Protein AF-A0A924XQW3-F1 (afdb_monomer_lite)

Radius of gyration: 21.06 Å; chains: 1; bounding box: 36×40×76 Å

Secondary structure (DSSP, 8-state):
------------TTGGGGG-----TTPPPBS-TTS---------S---S-HHHHHHHHGGGS------HHHHHHHHHTTSS----TTSPPPPB---------S---HHHHHHHHH--

pLDDT: mean 71.96, std 19.64, range [26.7, 92.12]

Sequence (117 aa):
MPARSGRCREWPPEAARRRLSRPSRNSPRPTNRSTPVTAVTPPTPLRFDDLGAVADTAAAGLGLAWLPDWLIRDRVRSGERVQVLTDVPALVFDISATWPGGPHLPMRVRVTLVAEA

Structure (mmCIF, N/CA/C/O backbone):
data_AF-A0A924XQW3-F1
#
_entry.id   AF-A0A924XQW3-F1
#
loop_
_atom_site.group_PDB
_atom_site.id
_atom_site.type_symbol
_atom_site.label_atom_id
_atom_site.label_alt_id
_atom_site.label_comp_id
_atom_site.label_asym_id
_atom_site.label_entity_id
_atom_site.label_seq_id
_atom_site.pdbx_PDB_ins_code
_atom_site.Cartn_x
_atom_site.Cartn_y
_atom_site.Cartn_z
_atom_site.occupancy
_atom_site.B_iso_or_equiv
_atom_site.auth_seq_id
_atom_site.auth_comp_id
_atom_site.auth_asym_id
_atom_site.auth_atom_id
_atom_site.pdbx_PDB_model_num
ATOM 1 N N . MET A 1 1 ? 5.856 19.984 49.924 1.00 30.56 1 MET A N 1
ATOM 2 C CA . MET A 1 1 ? 6.854 19.857 48.838 1.00 30.56 1 MET A CA 1
ATOM 3 C C . MET A 1 1 ? 6.133 19.582 47.519 1.00 30.56 1 MET A C 1
ATOM 5 O O . MET A 1 1 ? 5.487 18.545 47.455 1.00 30.56 1 MET A O 1
ATOM 9 N N . PRO A 1 2 ? 6.173 20.474 46.508 1.00 33.69 2 PRO A N 1
ATOM 10 C CA . PRO A 1 2 ? 5.537 20.231 45.210 1.00 33.69 2 PRO A CA 1
ATOM 11 C C . PRO A 1 2 ? 6.558 20.066 44.062 1.00 33.69 2 PRO A C 1
ATOM 13 O O . PRO A 1 2 ? 7.502 20.842 43.944 1.00 33.69 2 PRO A O 1
ATOM 16 N N . ALA A 1 3 ? 6.350 19.079 43.188 1.00 26.70 3 ALA A N 1
ATOM 17 C CA . ALA A 1 3 ? 6.975 18.926 41.865 1.00 26.70 3 ALA A CA 1
ATOM 18 C C . ALA A 1 3 ? 6.165 17.857 41.102 1.00 26.70 3 ALA A C 1
ATOM 20 O O . ALA A 1 3 ? 5.811 16.853 41.699 1.00 26.70 3 ALA A O 1
ATOM 21 N N . ARG A 1 4 ? 5.814 17.941 39.818 1.00 31.78 4 ARG A N 1
ATOM 22 C CA . ARG A 1 4 ? 6.108 18.871 38.726 1.00 31.78 4 ARG A CA 1
ATOM 23 C C . ARG A 1 4 ? 5.023 18.641 37.667 1.00 31.78 4 ARG A C 1
ATOM 25 O O . ARG A 1 4 ? 4.787 17.506 37.266 1.00 31.78 4 ARG A O 1
ATOM 32 N N . SER A 1 5 ? 4.416 19.717 37.184 1.00 37.22 5 SER A N 1
ATOM 33 C CA . SER A 1 5 ? 3.616 19.747 35.963 1.00 37.22 5 SER A CA 1
ATOM 34 C C . SER A 1 5 ? 4.508 19.476 34.744 1.00 37.22 5 SER A C 1
ATOM 36 O O . SER A 1 5 ? 5.394 20.260 34.395 1.00 37.22 5 SER A O 1
ATOM 38 N N . GLY A 1 6 ? 4.297 18.332 34.096 1.00 31.62 6 GLY A N 1
ATOM 39 C CA . GLY A 1 6 ? 4.923 17.976 32.825 1.00 31.62 6 GLY A CA 1
ATOM 40 C C . GLY A 1 6 ? 4.112 18.529 31.661 1.00 31.62 6 GLY A C 1
ATOM 41 O O . GLY A 1 6 ? 3.229 17.856 31.151 1.00 31.62 6 GLY A O 1
ATOM 42 N N . ARG A 1 7 ? 4.409 19.775 31.288 1.00 34.28 7 ARG A N 1
ATOM 43 C CA . ARG A 1 7 ? 3.886 20.515 30.130 1.00 34.28 7 ARG A CA 1
ATOM 44 C C . ARG A 1 7 ? 3.666 19.645 28.881 1.00 34.28 7 ARG A C 1
ATOM 46 O O . ARG A 1 7 ? 4.616 19.031 28.391 1.00 34.28 7 ARG A O 1
ATOM 53 N N . CYS A 1 8 ? 2.466 19.737 28.298 1.00 30.41 8 CYS A N 1
ATOM 54 C CA . CYS A 1 8 ? 2.278 19.617 26.853 1.00 30.41 8 CYS A CA 1
ATOM 55 C C . CYS A 1 8 ? 3.290 20.548 26.183 1.00 30.41 8 CYS A C 1
ATOM 57 O O . CYS A 1 8 ? 3.198 21.765 26.326 1.00 30.41 8 CYS A O 1
ATOM 59 N N . ARG A 1 9 ? 4.295 19.989 25.504 1.00 41.16 9 ARG A N 1
ATOM 60 C CA . ARG A 1 9 ? 5.127 20.786 24.606 1.00 41.16 9 ARG A CA 1
ATOM 61 C C . ARG A 1 9 ? 4.293 21.083 23.376 1.00 41.16 9 ARG A C 1
ATOM 63 O O . ARG A 1 9 ? 4.143 20.252 22.488 1.00 41.16 9 ARG A O 1
ATOM 70 N N . GLU A 1 10 ? 3.726 22.271 23.415 1.00 33.28 10 GLU A N 1
ATOM 71 C CA . GLU A 1 10 ? 3.223 23.044 22.296 1.00 33.28 10 GLU A CA 1
ATOM 72 C C . GLU A 1 10 ? 4.162 22.854 21.096 1.00 33.28 10 GLU A C 1
ATOM 74 O O . GLU A 1 10 ? 5.367 23.107 21.173 1.00 33.28 10 GLU A O 1
ATOM 79 N N . TRP A 1 11 ? 3.614 22.312 20.012 1.00 31.84 11 TRP A N 1
ATOM 80 C CA . TRP A 1 11 ? 4.335 22.058 18.774 1.00 31.84 11 TRP A CA 1
ATOM 81 C C . TRP A 1 11 ? 4.342 23.346 17.942 1.00 31.84 11 TRP A C 1
ATOM 83 O O . TRP A 1 11 ? 3.270 23.783 17.518 1.00 31.84 11 TRP A O 1
ATOM 93 N N . PRO A 1 12 ? 5.497 23.983 17.684 1.00 33.56 12 PRO A N 1
ATOM 94 C CA . PRO A 1 12 ? 5.511 25.207 16.899 1.00 33.56 12 PRO A CA 1
ATOM 95 C C . PRO A 1 12 ? 5.189 24.895 15.422 1.00 33.56 12 PRO A C 1
ATOM 97 O O . PRO A 1 12 ? 5.719 23.924 14.866 1.00 33.56 12 PRO A O 1
ATOM 100 N N . PRO A 1 13 ? 4.358 25.715 14.748 1.00 49.59 13 PRO A N 1
ATOM 101 C CA . PRO A 1 13 ? 3.871 25.456 13.384 1.00 49.59 13 PRO A CA 1
ATOM 102 C C . PRO A 1 13 ? 4.981 25.407 12.311 1.00 49.59 13 PRO A C 1
ATOM 104 O O . PRO A 1 13 ? 4.761 24.934 11.195 1.00 49.59 13 PRO A O 1
ATOM 107 N N . GL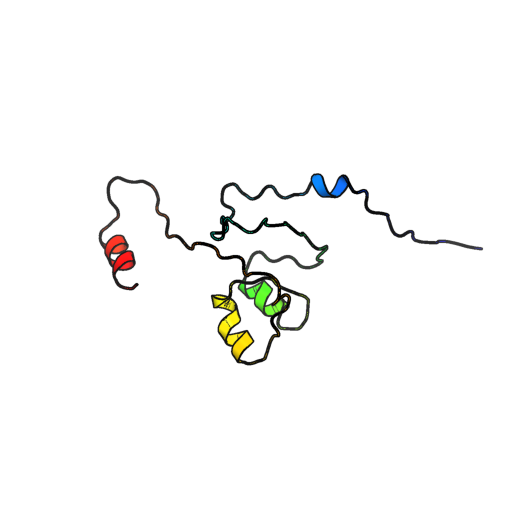U A 1 14 ? 6.198 25.848 12.636 1.00 40.38 14 GLU A N 1
ATOM 108 C CA . GLU A 1 14 ? 7.362 25.856 11.742 1.00 40.38 14 GLU A CA 1
ATOM 109 C C . GLU A 1 14 ? 8.249 24.598 11.833 1.00 40.38 14 GLU A C 1
ATOM 111 O O . GLU A 1 14 ? 8.882 24.224 10.841 1.00 40.38 14 GLU A O 1
ATOM 116 N N . ALA A 1 15 ? 8.269 23.886 12.970 1.00 39.84 15 ALA A N 1
ATOM 117 C CA . ALA A 1 15 ? 9.179 22.752 13.190 1.00 39.84 15 ALA A CA 1
ATOM 118 C C . ALA A 1 15 ? 8.795 21.491 12.391 1.00 39.84 15 ALA A C 1
ATOM 120 O O . ALA A 1 15 ? 9.663 20.676 12.066 1.00 39.84 15 ALA A O 1
ATOM 121 N N . ALA A 1 16 ? 7.531 21.369 11.971 1.00 46.25 16 ALA A N 1
ATOM 122 C CA . ALA A 1 16 ? 7.078 20.312 11.060 1.00 46.25 16 ALA A CA 1
ATOM 123 C C . ALA A 1 16 ? 7.698 20.412 9.654 1.00 46.25 16 ALA A C 1
ATOM 125 O O . ALA A 1 16 ? 7.746 19.425 8.921 1.00 46.25 16 ALA A O 1
ATOM 126 N N . ARG A 1 17 ? 8.226 21.581 9.264 1.00 45.69 17 ARG A N 1
ATOM 127 C CA . ARG A 1 17 ? 8.721 21.807 7.897 1.00 45.69 17 ARG A CA 1
ATOM 128 C C . ARG A 1 17 ? 10.083 21.161 7.626 1.00 45.69 17 ARG A C 1
ATOM 130 O O . ARG A 1 17 ? 10.418 20.923 6.471 1.00 45.69 17 ARG A O 1
ATOM 137 N N . ARG A 1 18 ? 10.875 20.848 8.663 1.00 40.25 18 ARG A N 1
ATOM 138 C CA . ARG A 1 18 ? 12.266 20.363 8.504 1.00 40.25 18 ARG A CA 1
ATOM 139 C C . ARG A 1 18 ? 12.433 18.844 8.440 1.00 40.25 18 ARG A C 1
ATOM 141 O O . ARG A 1 18 ? 13.530 18.378 8.148 1.00 40.25 18 ARG A O 1
ATOM 148 N N . ARG A 1 19 ? 11.365 18.069 8.648 1.00 41.56 19 ARG A N 1
ATOM 149 C CA . ARG A 1 19 ? 11.337 16.620 8.373 1.00 41.56 19 ARG A CA 1
ATOM 150 C C . ARG A 1 19 ? 10.137 16.231 7.518 1.00 41.56 19 ARG A C 1
ATOM 152 O O . ARG A 1 19 ? 9.587 15.147 7.664 1.00 41.56 19 ARG A O 1
ATOM 159 N N . LEU A 1 20 ? 9.780 17.081 6.560 1.00 45.25 20 LEU A N 1
ATOM 160 C CA . LEU A 1 20 ? 9.290 16.526 5.310 1.00 45.25 20 LEU A CA 1
ATOM 161 C C . LEU A 1 20 ? 10.476 15.735 4.761 1.00 45.25 20 LEU A C 1
ATOM 163 O O . LEU A 1 20 ? 11.430 16.322 4.247 1.00 45.25 20 LEU A O 1
ATOM 167 N N . SER A 1 21 ? 10.483 14.413 4.956 1.00 44.31 21 SER A N 1
ATOM 168 C CA . SER A 1 21 ? 11.252 13.547 4.073 1.00 44.31 21 SER A CA 1
ATOM 169 C C . SER A 1 21 ? 10.853 14.001 2.680 1.00 44.31 21 SER A C 1
ATOM 171 O O . SER A 1 21 ? 9.699 13.820 2.295 1.00 44.31 21 SER A O 1
ATOM 173 N N . ARG A 1 22 ? 11.751 14.717 1.982 1.00 41.84 22 ARG A N 1
ATOM 174 C CA . ARG A 1 22 ? 11.519 15.081 0.585 1.00 41.84 22 ARG A CA 1
ATOM 175 C C . ARG A 1 22 ? 11.022 13.798 -0.069 1.00 41.84 22 ARG A C 1
ATOM 177 O O . ARG A 1 22 ? 11.677 12.774 0.167 1.00 41.84 22 ARG A O 1
ATOM 184 N N . PRO A 1 23 ? 9.891 13.809 -0.801 1.00 46.41 23 PRO A N 1
ATOM 185 C CA . PRO A 1 23 ? 9.526 12.631 -1.561 1.00 46.41 23 PRO A CA 1
ATOM 186 C C . PRO A 1 23 ? 10.787 12.246 -2.321 1.00 46.41 23 PRO A C 1
ATOM 188 O O . PRO A 1 23 ? 11.415 13.099 -2.961 1.00 46.41 23 PRO A O 1
ATOM 191 N N . SER A 1 24 ? 11.245 11.011 -2.103 1.00 49.50 24 SER A N 1
ATOM 192 C CA . SER A 1 24 ? 12.400 10.487 -2.819 1.00 49.50 24 SER A CA 1
ATOM 193 C C . SER A 1 24 ? 12.206 10.823 -4.295 1.00 49.50 24 SER A C 1
ATOM 195 O O . SER A 1 24 ? 11.069 10.863 -4.774 1.00 49.50 24 SER A O 1
ATOM 197 N N . ARG A 1 25 ? 13.290 11.059 -5.040 1.00 47.12 25 ARG A N 1
ATOM 198 C CA . ARG A 1 25 ? 13.206 11.266 -6.496 1.00 47.12 25 ARG A CA 1
ATOM 199 C C . ARG A 1 25 ? 12.383 10.154 -7.185 1.00 47.12 25 ARG A C 1
ATOM 201 O O . ARG A 1 25 ? 11.821 10.404 -8.244 1.00 47.12 25 ARG A O 1
ATOM 208 N N . ASN A 1 26 ? 12.247 8.997 -6.527 1.00 50.12 26 ASN A N 1
ATOM 209 C CA . ASN A 1 26 ? 11.484 7.831 -6.960 1.00 50.12 26 ASN A CA 1
ATOM 210 C C . ASN A 1 26 ? 10.147 7.623 -6.212 1.00 50.12 26 ASN A C 1
ATOM 212 O O . ASN A 1 26 ? 9.627 6.513 -6.216 1.00 50.12 26 ASN A O 1
ATOM 216 N N . SER A 1 27 ? 9.587 8.629 -5.530 1.00 56.09 27 SER A N 1
ATOM 217 C CA . SER A 1 27 ? 8.258 8.484 -4.919 1.00 56.09 27 SER A CA 1
ATOM 218 C C . SER A 1 27 ? 7.221 8.283 -6.028 1.00 56.09 27 SER A C 1
ATOM 220 O O . SER A 1 27 ? 7.194 9.097 -6.960 1.00 56.09 27 SER A O 1
ATOM 222 N N . PRO A 1 28 ? 6.369 7.243 -5.949 1.00 57.56 28 PRO A N 1
ATOM 223 C CA . PRO A 1 28 ? 5.335 7.025 -6.946 1.00 57.56 28 PRO A CA 1
ATOM 224 C C . PRO A 1 28 ? 4.441 8.265 -7.007 1.00 57.56 28 PRO A C 1
ATOM 226 O O . PRO A 1 28 ? 4.024 8.808 -5.978 1.00 57.56 28 PRO A O 1
ATOM 229 N N . ARG A 1 29 ? 4.224 8.770 -8.224 1.00 64.19 29 ARG A N 1
ATOM 230 C CA . ARG A 1 29 ? 3.340 9.911 -8.447 1.00 64.19 29 ARG A CA 1
ATOM 231 C C . ARG A 1 29 ? 1.902 9.406 -8.502 1.00 64.19 29 ARG A C 1
ATOM 233 O O . ARG A 1 29 ? 1.652 8.419 -9.193 1.00 64.19 29 ARG A O 1
ATOM 240 N N . PRO A 1 30 ? 0.970 10.077 -7.818 1.00 66.94 30 PRO A N 1
ATOM 241 C CA . PRO A 1 30 ? -0.434 9.748 -7.945 1.00 66.94 30 PRO A CA 1
ATOM 242 C C . PRO A 1 30 ? -0.934 10.089 -9.350 1.00 66.94 30 PRO A C 1
ATOM 244 O O . PRO A 1 30 ? -0.511 11.078 -9.958 1.00 66.94 30 PRO A O 1
ATOM 247 N N . THR A 1 31 ? -1.828 9.259 -9.872 1.00 67.44 31 THR A N 1
ATOM 248 C CA . THR A 1 31 ? -2.326 9.355 -11.250 1.00 67.44 31 THR A CA 1
ATOM 249 C C . THR A 1 31 ? -3.570 10.231 -11.365 1.00 67.44 31 THR A C 1
ATOM 251 O O . THR A 1 31 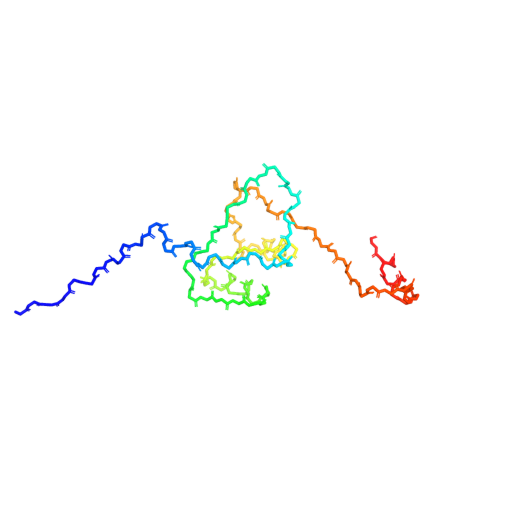? -3.816 10.817 -12.422 1.00 67.44 31 THR A O 1
ATOM 254 N N . ASN A 1 32 ? -4.305 10.433 -10.266 1.00 67.19 32 ASN A N 1
ATOM 255 C CA . ASN A 1 32 ? -5.427 11.370 -10.180 1.00 67.19 32 ASN A CA 1
ATOM 256 C C . ASN A 1 32 ? -4.941 12.822 -9.969 1.00 67.19 32 ASN A C 1
ATOM 258 O O . ASN A 1 32 ? -4.940 13.371 -8.872 1.00 67.19 32 ASN A O 1
ATOM 262 N N . ARG A 1 33 ? -4.535 13.488 -11.055 1.00 56.38 33 ARG A N 1
ATOM 263 C CA . ARG A 1 33 ? -3.909 14.831 -11.012 1.00 56.38 33 ARG A CA 1
ATOM 264 C C . ARG A 1 33 ? -4.781 15.972 -10.458 1.00 56.38 33 ARG A C 1
ATOM 266 O O . ARG A 1 33 ? -4.269 17.078 -10.313 1.00 56.38 33 ARG A O 1
ATOM 273 N N . SER A 1 34 ? -6.068 15.756 -10.195 1.00 58.31 34 SER A N 1
ATOM 274 C CA . SER A 1 34 ? -7.024 16.812 -9.835 1.00 58.31 34 SER A CA 1
ATOM 275 C C . SER A 1 34 ? -7.241 17.002 -8.331 1.00 58.31 34 SER A C 1
ATOM 277 O O . SER A 1 34 ? -7.775 18.040 -7.942 1.00 58.31 34 SER A O 1
ATOM 279 N N . THR A 1 35 ? -6.826 16.064 -7.474 1.00 64.81 35 THR A N 1
ATOM 280 C CA . THR A 1 35 ? -7.005 16.202 -6.019 1.00 64.81 35 THR A CA 1
ATOM 281 C C . THR A 1 35 ? -5.695 16.646 -5.363 1.00 64.81 35 THR A C 1
ATOM 283 O O . THR A 1 35 ? -4.686 15.950 -5.499 1.00 64.81 35 THR A O 1
ATOM 286 N N . PRO A 1 36 ? -5.659 17.788 -4.650 1.00 70.25 36 PRO A N 1
ATOM 287 C CA . PRO A 1 36 ? -4.468 18.189 -3.914 1.00 70.25 36 PRO A CA 1
ATOM 288 C C . PRO A 1 36 ? -4.147 17.144 -2.839 1.00 70.25 36 PRO A C 1
ATOM 290 O O . PRO A 1 36 ? -4.957 16.865 -1.957 1.00 70.25 36 PRO A O 1
ATOM 293 N N . VAL A 1 37 ? -2.955 16.553 -2.932 1.00 72.88 37 VAL A N 1
ATOM 294 C CA . VAL A 1 37 ? -2.483 15.539 -1.985 1.00 72.88 37 VAL A CA 1
ATOM 295 C C . VAL A 1 37 ? -1.805 16.230 -0.813 1.00 72.88 37 VAL A C 1
ATOM 297 O O . VAL A 1 37 ? -0.751 16.851 -0.965 1.00 72.88 37 VAL A O 1
ATOM 300 N N . THR A 1 38 ? -2.389 16.083 0.372 1.00 78.94 38 THR A N 1
ATOM 301 C CA . THR A 1 38 ? -1.793 16.564 1.619 1.00 78.94 38 THR A CA 1
ATOM 302 C C . THR A 1 38 ? -1.024 15.429 2.279 1.00 78.94 38 THR A C 1
ATOM 304 O O . THR A 1 38 ? -1.606 14.429 2.691 1.00 78.94 38 THR A O 1
ATOM 307 N N . ALA A 1 39 ? 0.295 15.584 2.397 1.00 78.88 39 ALA A N 1
ATOM 308 C CA . ALA A 1 39 ? 1.118 14.645 3.147 1.00 78.88 39 ALA A CA 1
ATOM 309 C C . ALA A 1 39 ? 0.910 14.854 4.654 1.00 78.88 39 ALA A C 1
ATOM 311 O O . ALA A 1 39 ? 1.1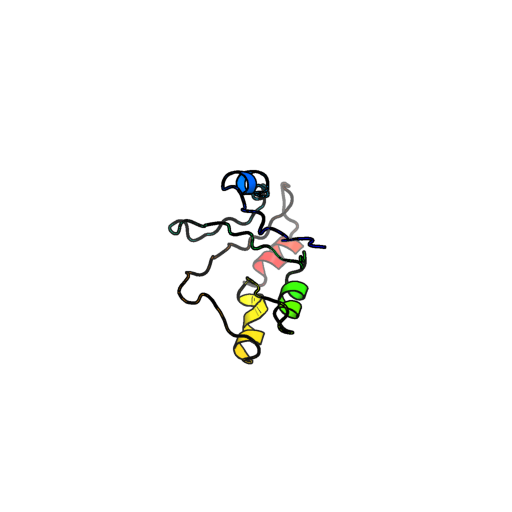64 15.941 5.176 1.00 78.88 39 ALA A O 1
ATOM 312 N N . VAL A 1 40 ? 0.481 13.801 5.349 1.00 81.69 40 VAL A N 1
ATOM 313 C CA . VAL A 1 40 ? 0.340 13.776 6.807 1.00 81.69 40 VAL A CA 1
ATOM 314 C C . VAL A 1 40 ? 1.248 12.685 7.355 1.00 81.69 40 VAL A C 1
ATOM 316 O O . VAL A 1 40 ? 1.119 11.523 6.982 1.00 81.69 40 VAL A O 1
ATOM 319 N N . THR A 1 41 ? 2.156 13.057 8.255 1.00 80.75 41 THR A N 1
ATOM 320 C CA . THR A 1 41 ? 3.005 12.103 8.977 1.00 80.75 41 THR A CA 1
ATOM 321 C C . THR A 1 41 ? 2.539 12.058 10.429 1.00 80.75 41 THR A C 1
ATOM 323 O O . THR A 1 41 ? 2.945 12.924 11.211 1.00 80.75 41 THR A O 1
ATOM 326 N N . PRO A 1 42 ? 1.666 11.108 10.807 1.00 81.38 42 PRO A N 1
ATOM 327 C CA . PRO A 1 42 ? 1.244 10.981 12.193 1.00 81.38 42 PRO A CA 1
ATOM 328 C C . PRO A 1 42 ? 2.434 10.556 13.072 1.00 81.38 42 PRO A C 1
ATOM 330 O O . PRO A 1 42 ? 3.316 9.824 12.608 1.00 81.38 42 PRO A O 1
ATOM 333 N N . PRO A 1 43 ? 2.488 10.989 14.343 1.00 81.88 43 PRO A N 1
ATOM 334 C CA . PRO A 1 43 ? 3.453 10.454 15.292 1.00 81.88 43 PRO A CA 1
ATOM 335 C C . PRO A 1 43 ? 3.138 8.971 15.522 1.00 81.88 43 PRO A C 1
ATOM 337 O O . PRO A 1 43 ? 2.123 8.636 16.124 1.00 81.88 43 PRO A O 1
ATOM 340 N N . THR A 1 44 ? 3.998 8.086 15.021 1.00 80.12 44 THR A N 1
ATOM 341 C CA . THR A 1 44 ? 3.851 6.634 15.174 1.00 80.12 44 THR A CA 1
ATOM 342 C C . THR A 1 44 ? 5.049 6.049 15.926 1.00 80.12 44 THR A C 1
ATOM 344 O O . THR A 1 44 ? 6.190 6.381 15.590 1.00 80.12 44 THR A O 1
ATOM 347 N N . PRO A 1 45 ? 4.827 5.181 16.932 1.00 80.62 45 PRO A N 1
ATOM 348 C CA . PRO A 1 45 ? 5.903 4.438 17.580 1.00 80.62 45 PRO A CA 1
ATOM 349 C C . PRO A 1 45 ? 6.412 3.270 16.718 1.00 80.62 45 PRO A C 1
ATOM 351 O O . PRO A 1 45 ? 7.501 2.763 16.969 1.00 80.62 45 PRO A O 1
ATOM 354 N N . LEU A 1 46 ? 5.642 2.850 15.708 1.00 82.75 46 LEU A N 1
ATOM 355 C CA . LEU A 1 46 ? 5.945 1.712 14.843 1.00 82.75 46 LEU A CA 1
ATOM 356 C C . LEU A 1 46 ? 6.189 2.180 13.407 1.00 82.75 46 LEU A C 1
ATOM 358 O O . LEU A 1 46 ? 5.404 2.950 12.846 1.00 82.75 46 LEU A O 1
ATOM 362 N N . ARG A 1 47 ? 7.283 1.710 12.804 1.00 85.38 47 ARG A N 1
ATOM 363 C CA . ARG A 1 47 ? 7.642 2.001 11.415 1.00 85.38 47 ARG A CA 1
ATOM 364 C C . ARG A 1 47 ? 8.214 0.750 10.766 1.00 85.38 47 ARG A C 1
ATOM 366 O O . ARG A 1 47 ? 9.183 0.192 11.268 1.00 85.38 47 ARG A O 1
ATOM 373 N N . PHE A 1 48 ? 7.634 0.379 9.636 1.00 87.06 48 PHE A N 1
ATOM 374 C CA . PHE A 1 48 ? 8.033 -0.773 8.841 1.00 87.06 48 PHE A CA 1
ATOM 375 C C . PHE A 1 48 ? 8.365 -0.315 7.421 1.00 87.06 48 PHE A C 1
ATOM 377 O O . PHE A 1 48 ? 7.851 0.704 6.951 1.00 87.06 48 PHE A O 1
ATOM 384 N N . ASP A 1 49 ? 9.254 -1.046 6.765 1.00 88.19 49 ASP A N 1
ATOM 385 C CA . ASP A 1 49 ? 9.613 -0.900 5.354 1.00 88.19 49 ASP A CA 1
ATOM 386 C C . ASP A 1 49 ? 8.938 -1.953 4.459 1.00 88.19 49 ASP A C 1
ATOM 388 O O . ASP A 1 49 ? 8.888 -1.770 3.244 1.00 88.19 49 ASP A O 1
ATOM 392 N N . ASP A 1 50 ? 8.361 -2.998 5.055 1.00 89.56 50 ASP A N 1
ATOM 393 C CA . ASP A 1 50 ? 7.586 -4.034 4.377 1.00 89.56 50 ASP A CA 1
ATOM 394 C C . ASP A 1 50 ? 6.069 -3.814 4.518 1.00 89.56 50 ASP A C 1
ATOM 396 O O . ASP A 1 50 ? 5.541 -3.633 5.618 1.00 89.56 50 ASP A O 1
ATOM 400 N N . LEU A 1 51 ? 5.347 -3.855 3.394 1.00 89.75 51 LEU A N 1
ATOM 401 C CA . LEU A 1 51 ? 3.897 -3.638 3.372 1.00 89.75 51 LEU A CA 1
ATOM 402 C C . LEU A 1 51 ? 3.113 -4.787 4.023 1.00 89.75 51 LEU A C 1
ATOM 404 O O . LEU A 1 51 ? 2.042 -4.539 4.578 1.00 89.75 51 LEU A O 1
ATOM 408 N N . GLY A 1 52 ? 3.628 -6.018 3.973 1.00 91.12 52 GLY A N 1
ATOM 409 C CA . GLY A 1 52 ? 3.029 -7.176 4.637 1.00 91.12 52 GLY A CA 1
ATOM 410 C C . GLY A 1 52 ? 3.071 -7.028 6.155 1.00 91.12 52 GLY A C 1
ATOM 411 O O . GLY A 1 52 ? 2.037 -7.138 6.805 1.00 91.12 52 GLY A O 1
ATOM 412 N N . ALA A 1 53 ? 4.219 -6.638 6.710 1.00 92.12 53 ALA A N 1
ATOM 413 C CA . ALA A 1 53 ? 4.363 -6.351 8.137 1.00 92.12 53 ALA A CA 1
ATOM 414 C C . ALA A 1 53 ? 3.440 -5.207 8.604 1.00 92.12 53 ALA A C 1
ATOM 416 O O . ALA A 1 53 ? 2.824 -5.284 9.671 1.00 92.12 53 ALA A O 1
ATOM 417 N N . VAL A 1 54 ? 3.284 -4.151 7.795 1.00 91.25 54 VAL A N 1
ATOM 418 C CA . VAL A 1 54 ? 2.287 -3.100 8.070 1.00 91.25 54 VAL A CA 1
ATOM 419 C C . VAL A 1 54 ? 0.867 -3.679 8.065 1.00 91.25 54 VAL A C 1
ATOM 421 O O . VAL A 1 54 ? 0.072 -3.354 8.945 1.00 91.25 54 VAL A O 1
ATOM 424 N N . ALA A 1 55 ? 0.536 -4.543 7.103 1.00 90.62 55 ALA A N 1
ATOM 425 C CA . ALA A 1 55 ? -0.773 -5.187 7.034 1.00 90.62 55 ALA A CA 1
ATOM 426 C C . ALA A 1 55 ? -1.048 -6.076 8.250 1.00 90.62 55 ALA A C 1
ATOM 428 O O . ALA A 1 55 ? -2.150 -6.030 8.787 1.00 90.62 55 ALA A O 1
ATOM 429 N N . ASP A 1 56 ? -0.056 -6.827 8.719 1.00 90.12 56 ASP A N 1
ATOM 430 C CA . ASP A 1 56 ? -0.210 -7.747 9.846 1.00 90.12 56 ASP A CA 1
ATOM 431 C C . ASP A 1 56 ? -0.305 -7.014 11.195 1.00 90.12 56 ASP A C 1
ATOM 433 O O . ASP A 1 56 ? -1.019 -7.461 12.089 1.00 90.12 56 ASP A O 1
ATOM 437 N N . THR A 1 57 ? 0.354 -5.857 11.336 1.00 90.69 57 THR A N 1
ATOM 438 C CA . THR A 1 57 ? 0.229 -4.989 12.526 1.00 90.69 57 THR A CA 1
ATOM 439 C C . THR A 1 57 ? -1.029 -4.123 12.539 1.00 90.69 57 THR A C 1
ATOM 441 O O . THR A 1 57 ? -1.476 -3.715 13.613 1.00 90.69 57 THR A O 1
ATOM 444 N N . ALA A 1 58 ? -1.606 -3.834 11.370 1.00 89.69 58 ALA A N 1
ATOM 445 C CA . ALA A 1 58 ? -2.936 -3.234 11.247 1.00 89.69 58 ALA A CA 1
ATOM 446 C C . ALA A 1 58 ? -4.054 -4.276 11.410 1.00 89.69 58 ALA A C 1
ATOM 448 O O . ALA A 1 58 ? -5.083 -4.003 12.040 1.00 89.69 58 ALA A O 1
ATOM 449 N N . ALA A 1 59 ? -3.812 -5.510 10.945 1.00 87.75 59 ALA A N 1
ATOM 450 C CA . ALA A 1 59 ? -4.347 -6.689 11.614 1.00 87.75 59 ALA A CA 1
ATOM 451 C C . ALA A 1 59 ? -3.833 -6.746 13.055 1.00 87.75 59 ALA A C 1
ATOM 453 O O . ALA A 1 59 ? -3.190 -5.817 13.457 1.00 87.75 59 ALA A O 1
ATOM 454 N N . ALA A 1 60 ? -4.157 -7.654 13.959 1.00 89.12 60 ALA A N 1
ATOM 455 C CA . ALA A 1 60 ? -3.750 -7.506 15.384 1.00 89.12 60 ALA A CA 1
ATOM 456 C C . ALA A 1 60 ? -4.169 -6.206 16.155 1.00 89.12 60 ALA A C 1
ATOM 458 O O . ALA A 1 60 ? -4.111 -6.212 17.380 1.00 89.12 60 ALA A O 1
ATOM 459 N N . GLY A 1 61 ? -4.648 -5.126 15.518 1.00 87.94 61 GLY A N 1
ATOM 460 C CA . GLY A 1 61 ? -5.175 -3.914 16.153 1.00 87.94 61 GLY A CA 1
ATOM 461 C C . GLY A 1 61 ? -4.135 -2.916 16.674 1.00 87.94 61 GLY A C 1
ATOM 462 O O . GLY A 1 61 ? -4.473 -2.101 17.530 1.00 87.94 61 GLY A O 1
ATOM 463 N N . LEU A 1 62 ? -2.887 -2.945 16.192 1.00 88.62 62 LEU A N 1
ATOM 464 C CA . LEU A 1 62 ? -1.814 -2.080 16.713 1.00 88.62 62 LEU A CA 1
ATOM 465 C C . LEU A 1 62 ? -1.793 -0.671 16.094 1.00 88.62 62 LEU A C 1
ATOM 467 O O . LEU A 1 62 ? -0.960 0.155 16.472 1.00 88.62 62 LEU A O 1
ATOM 471 N N . GLY A 1 63 ? -2.702 -0.370 15.163 1.00 87.56 63 GLY A N 1
ATOM 472 C CA . GLY A 1 63 ? -2.845 0.963 14.587 1.00 87.56 63 GLY A CA 1
ATOM 473 C C . GLY A 1 63 ? -3.658 1.004 13.298 1.00 87.56 63 GLY A C 1
ATOM 474 O O . GLY A 1 63 ? -4.277 0.023 12.890 1.00 87.56 63 GLY A O 1
ATOM 475 N N . LEU A 1 64 ? -3.640 2.174 12.655 1.00 89.00 64 LEU A N 1
ATOM 476 C CA . LEU A 1 64 ? -4.184 2.380 11.315 1.00 89.00 64 LEU A CA 1
ATOM 477 C C . LEU A 1 64 ? -3.064 2.269 10.283 1.00 89.00 64 LEU A C 1
ATOM 479 O O . LEU A 1 64 ? -1.979 2.819 10.478 1.00 89.00 64 LEU A O 1
ATOM 483 N N . ALA A 1 65 ? -3.362 1.623 9.161 1.00 89.75 65 ALA A N 1
ATOM 484 C CA . ALA A 1 65 ? -2.466 1.550 8.021 1.00 89.75 65 ALA A CA 1
ATOM 485 C C . ALA A 1 65 ? -3.162 2.013 6.748 1.00 89.75 65 ALA A C 1
ATOM 487 O O . ALA A 1 65 ? -4.345 1.760 6.529 1.00 89.75 65 ALA A O 1
ATOM 488 N N . TRP A 1 66 ? -2.387 2.668 5.892 1.00 87.56 66 TRP A N 1
ATOM 489 C CA . TRP A 1 66 ? -2.792 3.007 4.541 1.00 87.56 66 TRP A CA 1
ATOM 490 C C . TRP A 1 66 ? -2.048 2.091 3.574 1.00 87.56 66 TRP A C 1
ATOM 492 O O . TRP A 1 66 ? -0.820 2.136 3.496 1.00 87.56 66 TRP A O 1
ATOM 502 N N . LEU A 1 67 ? -2.794 1.207 2.909 1.00 89.25 67 LEU A N 1
ATOM 503 C CA . LEU A 1 67 ? -2.258 0.088 2.139 1.00 89.25 67 LEU A CA 1
ATOM 504 C C . LEU A 1 67 ? -2.900 0.018 0.748 1.00 89.25 67 LEU A C 1
ATOM 506 O O . LEU A 1 67 ? -4.058 0.415 0.598 1.00 89.25 67 LEU A O 1
ATOM 510 N N . PRO A 1 68 ? -2.179 -0.506 -0.260 1.00 88.94 68 PRO A N 1
ATOM 511 C CA . PRO A 1 68 ? -2.751 -0.756 -1.578 1.00 88.94 68 PRO A CA 1
ATOM 512 C C . PRO A 1 68 ? -3.907 -1.760 -1.519 1.00 88.94 68 PRO A C 1
ATOM 514 O O . PRO A 1 68 ? -3.838 -2.742 -0.776 1.00 88.94 68 PRO A O 1
ATOM 517 N N . ASP A 1 69 ? -4.941 -1.558 -2.340 1.00 87.50 69 ASP A N 1
ATOM 518 C CA . ASP A 1 69 ? -6.152 -2.385 -2.307 1.00 87.50 69 ASP A CA 1
ATOM 519 C C . ASP A 1 69 ? -5.857 -3.860 -2.602 1.00 87.50 69 ASP A C 1
ATOM 521 O O . ASP A 1 69 ? -6.386 -4.734 -1.921 1.00 87.50 69 ASP A O 1
ATOM 525 N N . TRP A 1 70 ? -4.964 -4.143 -3.554 1.00 88.81 70 TRP A N 1
ATOM 526 C CA . TRP A 1 70 ? -4.604 -5.503 -3.954 1.00 88.81 70 TRP A CA 1
ATOM 527 C C . TRP A 1 70 ? -4.034 -6.334 -2.799 1.00 88.81 70 TRP A C 1
ATOM 529 O O . TRP A 1 70 ? -4.222 -7.545 -2.777 1.00 88.81 70 TRP A O 1
ATOM 539 N N . LEU A 1 71 ? -3.387 -5.697 -1.818 1.00 88.88 71 LEU A N 1
ATOM 540 C CA . LEU A 1 71 ? -2.775 -6.382 -0.677 1.00 88.88 71 LEU A CA 1
ATOM 541 C C . LEU A 1 71 ? -3.801 -6.751 0.404 1.00 88.88 71 LEU A C 1
ATOM 543 O O . LEU A 1 71 ? -3.663 -7.761 1.096 1.00 88.88 71 LEU A O 1
ATOM 547 N N . ILE A 1 72 ? -4.814 -5.903 0.582 1.00 88.75 72 ILE A N 1
ATOM 548 C CA . ILE A 1 72 ? -5.786 -6.019 1.676 1.00 88.75 72 ILE A CA 1
ATOM 549 C C . ILE A 1 72 ? -7.151 -6.528 1.217 1.00 88.75 72 ILE A C 1
ATOM 551 O O . ILE A 1 72 ? -7.992 -6.810 2.063 1.00 88.75 72 ILE A O 1
ATOM 555 N N . ARG A 1 73 ? -7.384 -6.661 -0.093 1.00 87.81 73 ARG A N 1
ATOM 556 C CA . ARG A 1 73 ? -8.681 -7.024 -0.682 1.00 87.81 73 ARG A CA 1
ATOM 557 C C . ARG A 1 73 ? -9.306 -8.248 -0.023 1.00 87.81 73 ARG A C 1
ATOM 559 O O . ARG A 1 73 ? -10.470 -8.192 0.365 1.00 87.81 73 ARG A O 1
ATOM 566 N N . ASP A 1 74 ? -8.543 -9.322 0.143 1.00 87.19 74 ASP A N 1
ATOM 567 C CA . ASP A 1 74 ? -9.064 -10.559 0.730 1.00 87.19 74 ASP A CA 1
ATOM 568 C C . ASP A 1 74 ? -9.289 -10.438 2.244 1.00 87.19 74 ASP A C 1
ATOM 570 O O . ASP A 1 74 ? -10.284 -10.945 2.755 1.00 87.19 74 ASP A O 1
ATOM 574 N N . ARG A 1 75 ? -8.443 -9.670 2.946 1.00 84.31 75 ARG A N 1
ATOM 575 C CA . ARG A 1 75 ? -8.587 -9.366 4.386 1.00 84.31 75 ARG A CA 1
ATOM 576 C C . ARG A 1 75 ? -9.791 -8.463 4.687 1.00 84.31 75 ARG A C 1
ATOM 578 O O . ARG A 1 75 ? -10.418 -8.575 5.735 1.00 84.31 75 ARG A O 1
ATOM 585 N N . VAL A 1 76 ? -10.123 -7.551 3.774 1.00 85.94 76 VAL A N 1
ATOM 586 C CA . VAL A 1 76 ? -11.332 -6.720 3.871 1.00 85.94 76 VAL A CA 1
ATOM 587 C C . VAL A 1 76 ? -12.568 -7.567 3.567 1.00 85.94 76 VAL A C 1
ATOM 589 O O . VAL A 1 76 ? -13.560 -7.485 4.285 1.00 85.94 76 VAL A O 1
ATOM 592 N N . ARG A 1 77 ? -12.504 -8.432 2.545 1.00 85.81 77 ARG A N 1
ATOM 593 C CA . ARG A 1 77 ? -13.600 -9.352 2.193 1.00 85.81 77 ARG A CA 1
ATOM 594 C C . ARG A 1 77 ? -13.927 -10.352 3.298 1.00 85.81 77 ARG A C 1
ATOM 596 O O . ARG A 1 77 ? -15.096 -10.679 3.467 1.00 85.81 77 ARG A O 1
ATOM 603 N N . SER A 1 78 ? -12.932 -10.819 4.050 1.00 85.62 78 SER A N 1
ATOM 604 C CA . SER A 1 78 ? -13.144 -11.715 5.194 1.00 85.62 78 SER A CA 1
ATOM 605 C C . SER A 1 78 ? -13.752 -11.016 6.418 1.00 85.62 78 SER A C 1
ATOM 607 O O . SER A 1 78 ? -14.060 -11.684 7.402 1.00 85.62 78 SER A O 1
ATOM 609 N N . GLY A 1 79 ? -13.937 -9.689 6.381 1.00 80.06 79 GLY A N 1
ATOM 610 C CA . GLY A 1 79 ? -14.456 -8.906 7.504 1.00 80.06 79 GLY A CA 1
ATOM 611 C C . GLY A 1 79 ? -13.451 -8.731 8.642 1.00 80.06 79 GLY A C 1
ATOM 612 O O . GLY A 1 79 ? -13.808 -8.236 9.709 1.00 80.06 79 GLY A O 1
ATOM 613 N N . GLU A 1 80 ? -12.188 -9.110 8.431 1.00 75.06 80 GLU A N 1
ATOM 614 C CA . GLU A 1 80 ? -11.152 -9.001 9.454 1.00 75.06 80 GLU A CA 1
ATOM 615 C C . GLU A 1 80 ? -10.790 -7.535 9.738 1.00 75.06 80 GLU A C 1
ATOM 617 O O . GLU A 1 80 ? -10.354 -7.198 10.840 1.00 75.06 80 GLU A O 1
ATOM 622 N N . ARG A 1 81 ? -10.992 -6.642 8.757 1.00 73.44 81 ARG A N 1
ATOM 623 C CA . ARG A 1 81 ? -10.681 -5.209 8.853 1.00 73.44 81 ARG A CA 1
ATOM 624 C C . ARG A 1 81 ? -11.787 -4.336 8.277 1.00 73.44 81 ARG A C 1
ATOM 626 O O . ARG A 1 81 ? -12.455 -4.700 7.314 1.00 73.44 81 ARG A O 1
ATOM 633 N N . VAL A 1 82 ? -11.908 -3.137 8.843 1.00 77.81 82 VAL A N 1
ATOM 634 C CA . VAL A 1 82 ? -12.824 -2.092 8.380 1.00 77.81 82 VAL A CA 1
ATOM 635 C C . VAL A 1 82 ? -12.022 -1.032 7.637 1.00 77.81 82 VAL A C 1
ATOM 637 O O . VAL A 1 82 ? -11.043 -0.500 8.162 1.00 77.81 82 VAL A O 1
ATOM 640 N N . GLN A 1 83 ? -12.442 -0.721 6.413 1.00 84.06 83 GLN A N 1
ATOM 641 C CA . GLN A 1 83 ? -11.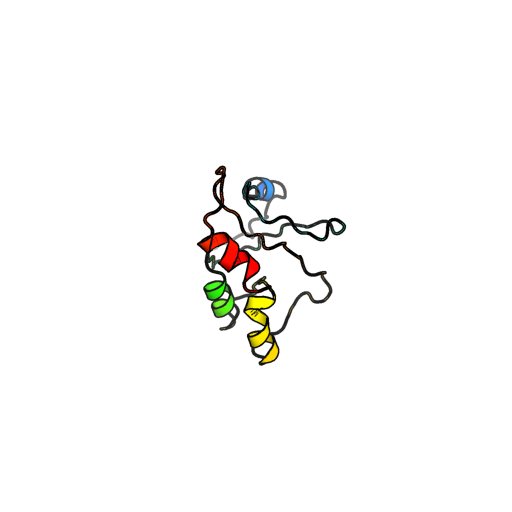902 0.414 5.680 1.00 84.06 83 GLN A CA 1
ATOM 642 C C . GLN A 1 83 ? -12.337 1.712 6.368 1.00 84.06 83 GLN A C 1
ATOM 644 O O . GLN A 1 83 ? -13.523 1.951 6.579 1.00 84.06 83 GLN A O 1
ATOM 649 N N . VAL A 1 84 ? -11.364 2.555 6.703 1.00 86.75 84 VAL A N 1
ATOM 650 C CA . VAL A 1 84 ? -11.588 3.899 7.249 1.00 86.75 84 VAL A CA 1
ATOM 651 C C . VAL A 1 84 ? -11.339 4.952 6.170 1.00 86.75 84 VAL A C 1
ATOM 653 O O . VAL A 1 84 ? -10.696 4.661 5.162 1.00 86.75 84 VAL A O 1
ATOM 656 N N . LEU A 1 85 ? -11.824 6.181 6.389 1.00 84.88 85 LEU A N 1
ATOM 657 C CA . LEU A 1 85 ? -11.685 7.305 5.448 1.00 84.88 85 LEU A CA 1
ATOM 658 C C . LEU A 1 85 ? -12.322 7.034 4.071 1.00 84.88 85 LEU A C 1
ATOM 660 O O . LEU A 1 85 ? -11.793 7.453 3.047 1.00 84.88 85 LEU A O 1
ATOM 664 N N . THR A 1 86 ? -13.469 6.353 4.040 1.00 84.50 86 THR A N 1
ATOM 665 C CA . THR A 1 86 ? -14.212 6.041 2.804 1.00 84.50 86 THR A CA 1
ATOM 666 C C . THR A 1 86 ? -14.694 7.280 2.048 1.00 84.50 86 THR A C 1
ATOM 668 O O . THR A 1 86 ? -14.914 7.203 0.844 1.00 84.50 86 THR A O 1
ATOM 671 N N . ASP A 1 87 ? -14.812 8.419 2.735 1.00 85.06 87 ASP A N 1
ATOM 672 C CA . ASP A 1 87 ? -15.189 9.708 2.139 1.00 85.06 87 ASP A CA 1
ATOM 673 C C . ASP A 1 87 ? -14.014 10.412 1.438 1.00 85.06 87 ASP A C 1
ATOM 675 O O . ASP A 1 87 ? -14.198 11.418 0.752 1.00 85.06 87 ASP A O 1
ATOM 679 N N . VAL A 1 88 ? -12.788 9.904 1.610 1.00 82.31 88 VAL A N 1
ATOM 680 C CA . VAL A 1 88 ? -11.587 10.431 0.960 1.00 82.31 88 VAL A CA 1
ATOM 681 C C . VAL A 1 88 ? -11.321 9.619 -0.309 1.00 82.31 88 VAL A C 1
ATOM 683 O O . VAL A 1 88 ? -11.272 8.388 -0.245 1.00 82.31 88 VAL A O 1
ATOM 686 N N . PRO A 1 89 ? -11.112 10.266 -1.471 1.00 80.88 89 PRO A N 1
ATOM 687 C CA . PRO A 1 89 ? -10.810 9.543 -2.697 1.00 80.88 89 PRO A CA 1
ATOM 688 C C . PRO A 1 89 ? -9.520 8.734 -2.546 1.00 80.88 89 PRO A C 1
ATOM 690 O O . PRO A 1 89 ? -8.511 9.225 -2.031 1.00 80.88 89 PRO A O 1
ATOM 693 N N . ALA A 1 90 ? -9.549 7.497 -3.041 1.00 78.75 90 ALA A N 1
ATOM 694 C CA . ALA A 1 90 ? -8.373 6.644 -3.062 1.00 78.75 90 ALA A CA 1
ATOM 695 C C . ALA A 1 90 ? -7.260 7.287 -3.898 1.00 78.75 90 ALA A C 1
ATOM 697 O O . ALA A 1 90 ? -7.497 7.840 -4.977 1.00 78.75 90 ALA A O 1
ATOM 698 N N . LEU A 1 91 ? -6.029 7.186 -3.402 1.00 81.06 91 LEU A N 1
ATOM 699 C CA . LEU A 1 91 ? -4.867 7.571 -4.182 1.00 81.06 91 LEU A CA 1
ATOM 700 C C . LEU A 1 91 ? -4.489 6.415 -5.100 1.00 81.06 91 LEU A C 1
ATOM 702 O O . LEU A 1 91 ? -4.189 5.317 -4.634 1.00 81.06 91 LEU A O 1
ATOM 706 N N . VAL A 1 92 ? -4.504 6.677 -6.400 1.00 81.69 92 VAL A N 1
ATOM 707 C CA . VAL A 1 92 ? -4.159 5.681 -7.411 1.00 81.69 92 VAL A CA 1
ATOM 708 C C . VAL A 1 92 ? -2.717 5.901 -7.840 1.00 81.69 92 VAL A C 1
ATOM 710 O O . VAL A 1 92 ? -2.303 7.031 -8.107 1.00 81.69 92 VAL A O 1
ATOM 713 N N . PHE A 1 93 ? -1.954 4.815 -7.896 1.00 79.31 93 PHE A N 1
ATOM 714 C CA . PHE A 1 93 ? -0.566 4.808 -8.335 1.00 79.31 93 PHE A CA 1
ATOM 715 C C . PHE A 1 93 ? -0.413 3.901 -9.550 1.00 79.31 93 PHE A C 1
ATOM 717 O O . PHE A 1 93 ? -0.933 2.786 -9.549 1.00 79.31 93 PHE A O 1
ATOM 724 N N . ASP A 1 94 ? 0.342 4.355 -10.549 1.00 80.81 94 ASP A N 1
ATOM 725 C CA . ASP A 1 94 ? 0.744 3.493 -11.658 1.00 80.81 94 ASP A CA 1
ATOM 726 C C . ASP A 1 94 ? 1.860 2.551 -11.201 1.00 80.81 94 ASP A C 1
ATOM 728 O O . ASP A 1 94 ? 2.903 2.983 -10.697 1.00 80.81 94 ASP A O 1
ATOM 732 N N . ILE A 1 95 ? 1.656 1.256 -11.429 1.00 82.56 95 ILE A N 1
ATOM 733 C CA . ILE A 1 95 ? 2.702 0.245 -11.300 1.00 82.56 95 ILE A CA 1
ATOM 734 C C . ILE A 1 95 ? 3.327 0.081 -12.684 1.00 82.56 95 ILE A C 1
ATOM 736 O O . ILE A 1 95 ? 2.644 -0.254 -13.647 1.00 82.56 95 ILE A O 1
ATOM 740 N N . SER A 1 96 ? 4.630 0.337 -12.793 1.00 83.69 96 SER A N 1
ATOM 741 C CA . SER A 1 96 ? 5.369 0.221 -14.053 1.00 83.69 96 SER A CA 1
ATOM 742 C C . SER A 1 96 ? 6.548 -0.732 -13.907 1.00 83.69 96 SER A C 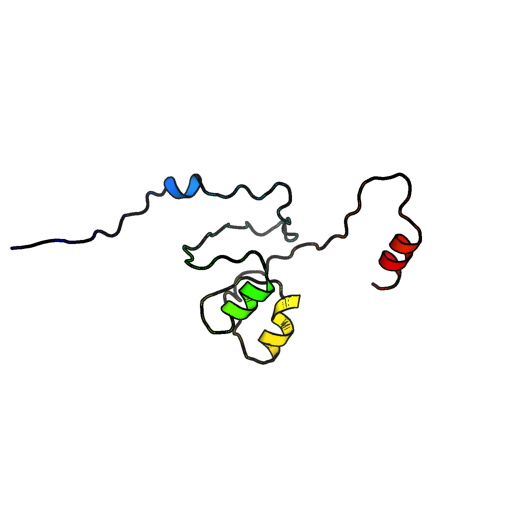1
ATOM 744 O O . SER A 1 96 ? 7.267 -0.716 -12.907 1.00 83.69 96 SER A O 1
ATOM 746 N N . ALA A 1 97 ? 6.760 -1.557 -14.929 1.00 84.31 97 ALA A N 1
ATOM 747 C CA . ALA A 1 97 ? 7.975 -2.343 -15.063 1.00 84.31 97 ALA A CA 1
ATOM 748 C C . ALA A 1 97 ? 9.089 -1.456 -15.639 1.00 84.31 97 ALA A C 1
ATOM 750 O O . ALA A 1 97 ? 8.882 -0.763 -16.635 1.00 84.31 97 ALA A O 1
ATOM 751 N N . THR A 1 98 ? 10.275 -1.478 -15.028 1.00 85.31 98 THR A N 1
ATOM 752 C CA . THR A 1 98 ? 11.448 -0.721 -15.496 1.00 85.31 98 THR A CA 1
ATOM 753 C C . THR A 1 98 ? 12.631 -1.658 -15.716 1.00 85.31 98 THR A C 1
ATOM 755 O O . THR A 1 98 ? 12.764 -2.676 -15.038 1.00 85.31 98 THR A O 1
ATOM 758 N N . TRP A 1 99 ? 13.489 -1.336 -16.683 1.00 83.88 99 TRP A N 1
ATOM 759 C CA . TRP A 1 99 ? 14.684 -2.113 -17.012 1.00 83.88 99 TRP A CA 1
ATOM 760 C C . TRP A 1 99 ? 15.882 -1.188 -17.261 1.00 83.88 99 TRP A C 1
ATOM 762 O O . TRP A 1 99 ? 15.693 -0.050 -17.703 1.00 83.88 99 TRP A O 1
ATOM 772 N N . PRO A 1 100 ? 17.120 -1.650 -17.002 1.00 81.38 100 PRO A N 1
ATOM 773 C CA . PRO A 1 100 ? 18.320 -0.903 -17.354 1.00 81.38 100 PRO A CA 1
ATOM 774 C C . PRO A 1 100 ? 18.355 -0.600 -18.855 1.00 81.38 100 PRO A C 1
ATOM 776 O O . PRO A 1 100 ? 18.078 -1.471 -19.683 1.00 81.38 100 PRO A O 1
ATOM 779 N N . GLY A 1 101 ? 18.694 0.639 -19.204 1.00 72.25 101 GLY A N 1
ATOM 780 C CA . GLY A 1 101 ? 18.817 1.061 -20.595 1.00 72.25 101 GLY A CA 1
ATOM 781 C C . GLY A 1 101 ? 19.898 0.261 -21.324 1.00 72.25 101 GLY A C 1
ATOM 782 O O . GLY A 1 101 ? 21.038 0.187 -20.875 1.00 72.25 101 GLY A O 1
ATOM 783 N N . GLY A 1 102 ? 19.529 -0.324 -22.459 1.00 76.12 102 GLY A N 1
ATOM 784 C CA . GLY A 1 102 ? 20.413 -1.052 -23.361 1.00 76.12 102 GLY A CA 1
ATOM 785 C C . GLY A 1 102 ? 19.725 -1.232 -24.717 1.00 76.12 102 GLY A C 1
ATOM 786 O O . GLY A 1 102 ? 18.496 -1.153 -24.782 1.00 76.12 102 GLY A O 1
ATOM 787 N N . PRO A 1 103 ? 20.478 -1.448 -25.807 1.00 72.75 103 PRO A N 1
ATOM 788 C CA . PRO A 1 103 ? 19.922 -1.437 -27.161 1.00 72.75 103 PRO A CA 1
ATOM 789 C C . PRO A 1 103 ? 18.850 -2.512 -27.394 1.00 72.75 103 PRO A C 1
ATOM 791 O O . PRO A 1 103 ? 17.938 -2.298 -28.192 1.00 72.75 103 PRO A O 1
ATOM 794 N N . HIS A 1 104 ? 18.907 -3.643 -26.679 1.00 80.75 104 HIS A N 1
ATOM 795 C CA . HIS A 1 104 ? 17.960 -4.745 -26.849 1.00 80.75 104 HIS A CA 1
ATOM 796 C C . HIS A 1 104 ? 17.551 -5.374 -25.511 1.00 80.75 104 HIS A C 1
ATOM 798 O O . HIS A 1 104 ? 18.402 -5.794 -24.726 1.00 80.75 104 HIS A O 1
ATOM 804 N N . LEU A 1 105 ? 16.239 -5.499 -25.278 1.00 85.12 105 LEU A N 1
ATOM 805 C CA . LEU A 1 105 ? 15.689 -6.302 -24.184 1.00 85.12 105 LEU A CA 1
ATOM 806 C C . LEU A 1 105 ? 15.784 -7.793 -24.573 1.00 85.12 105 LEU A C 1
ATOM 808 O O . LEU A 1 105 ? 15.254 -8.161 -25.629 1.00 85.12 105 LEU A O 1
ATOM 812 N N . PRO A 1 106 ? 16.428 -8.667 -23.775 1.00 87.62 106 PRO A N 1
ATOM 813 C CA . PRO A 1 106 ? 16.547 -10.086 -24.105 1.00 87.62 106 PRO A CA 1
ATOM 814 C C . PRO A 1 106 ? 15.179 -10.729 -24.377 1.00 87.62 106 PRO A C 1
ATOM 816 O O . PRO A 1 106 ? 14.218 -10.462 -23.657 1.00 87.62 106 PRO A O 1
ATOM 819 N N . MET A 1 107 ? 15.090 -11.612 -25.380 1.00 88.00 107 MET A N 1
ATOM 820 C CA . MET A 1 107 ? 13.820 -12.217 -25.818 1.00 88.00 107 MET A CA 1
ATOM 821 C C . MET A 1 107 ? 13.048 -12.887 -24.675 1.00 88.00 107 MET A C 1
ATOM 823 O O . MET A 1 107 ? 11.841 -12.707 -24.588 1.00 88.00 107 MET A O 1
ATOM 827 N N . ARG A 1 108 ? 13.738 -13.563 -23.746 1.00 87.25 108 ARG A N 1
ATOM 828 C CA . ARG A 1 108 ? 13.117 -14.145 -22.542 1.00 87.25 108 ARG A CA 1
ATOM 829 C C . ARG A 1 108 ? 12.337 -13.118 -21.712 1.00 87.25 108 ARG A C 1
ATOM 831 O O . ARG A 1 108 ? 11.229 -13.403 -21.293 1.00 87.25 108 ARG A O 1
ATOM 838 N N . VAL A 1 109 ? 12.881 -11.909 -21.541 1.00 87.56 109 VAL A N 1
ATOM 839 C CA . VAL A 1 109 ? 12.234 -10.830 -20.776 1.00 87.56 109 VAL A CA 1
ATOM 840 C C . VAL A 1 109 ? 11.047 -10.276 -21.559 1.00 87.56 109 VAL A C 1
ATOM 842 O O . VAL A 1 109 ? 9.986 -10.060 -20.991 1.00 87.56 109 VAL A O 1
ATOM 845 N N . ARG A 1 110 ? 11.200 -10.093 -22.878 1.00 86.19 110 ARG A N 1
ATOM 846 C CA . ARG A 1 110 ? 10.110 -9.631 -23.754 1.00 86.19 110 ARG A CA 1
ATOM 847 C C . ARG A 1 110 ? 8.929 -10.593 -23.744 1.00 86.19 110 ARG A C 1
ATOM 849 O O . ARG A 1 110 ? 7.798 -10.137 -23.663 1.00 86.19 110 ARG A O 1
ATOM 856 N N . VAL A 1 111 ? 9.202 -11.897 -23.823 1.00 89.50 111 VAL A N 1
ATOM 857 C CA . VAL A 1 111 ? 8.167 -12.928 -23.741 1.00 89.50 111 VAL A CA 1
ATOM 858 C C . VAL A 1 111 ? 7.487 -12.842 -22.383 1.00 89.50 111 VAL A C 1
ATOM 860 O O . VAL A 1 111 ? 6.284 -12.689 -22.372 1.00 89.50 111 VAL A O 1
ATOM 863 N N . THR A 1 112 ? 8.208 -12.811 -21.259 1.00 88.50 112 THR A N 1
ATOM 864 C CA . THR A 1 112 ? 7.574 -12.691 -19.931 1.00 88.50 112 THR A CA 1
ATOM 865 C C . THR A 1 112 ? 6.708 -11.438 -19.773 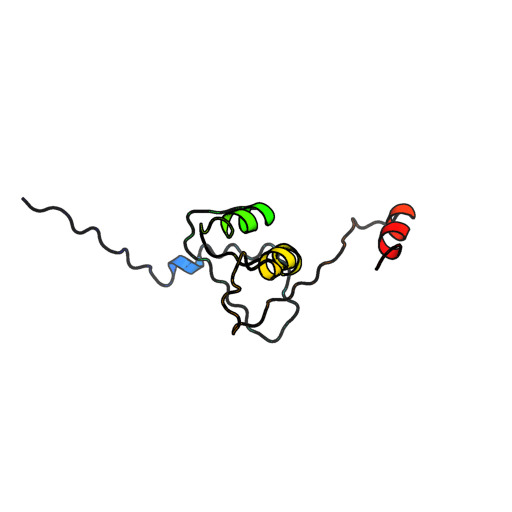1.00 88.50 112 THR A C 1
ATOM 867 O O . THR A 1 112 ? 5.642 -11.525 -19.182 1.00 88.50 112 THR A O 1
ATOM 870 N N . LEU A 1 113 ? 7.126 -10.289 -20.315 1.00 85.31 113 LEU A N 1
ATOM 871 C CA . LEU A 1 113 ? 6.351 -9.042 -20.227 1.00 85.31 113 LEU A CA 1
ATOM 872 C C . LEU A 1 113 ? 5.053 -9.060 -21.047 1.00 85.31 113 LEU A C 1
ATOM 874 O O . LEU A 1 113 ? 4.153 -8.283 -20.754 1.00 85.31 113 LEU A O 1
ATOM 878 N N . VAL A 1 114 ? 4.983 -9.880 -22.098 1.00 81.56 114 VAL A N 1
ATOM 879 C CA . VAL A 1 114 ? 3.816 -9.980 -22.992 1.00 81.56 114 VAL A CA 1
ATOM 880 C C . VAL A 1 114 ? 3.007 -11.253 -22.728 1.00 81.56 114 VAL A C 1
ATOM 882 O O . VAL A 1 114 ? 1.841 -11.317 -23.098 1.00 81.56 114 VAL A O 1
ATOM 885 N N . ALA A 1 115 ? 3.618 -12.275 -22.120 1.00 69.62 115 ALA A N 1
ATOM 886 C CA . ALA A 1 115 ? 3.060 -13.620 -22.022 1.00 69.62 115 ALA A CA 1
ATOM 887 C C . ALA A 1 115 ? 1.815 -13.701 -21.141 1.00 69.62 115 ALA A C 1
ATOM 889 O O . ALA A 1 115 ? 1.036 -14.618 -21.358 1.00 69.62 115 ALA A O 1
ATOM 890 N N . GLU A 1 116 ? 1.582 -12.747 -20.242 1.00 53.72 116 GLU A N 1
ATOM 891 C CA . GLU A 1 116 ? 0.271 -12.521 -19.635 1.00 53.72 116 GLU A CA 1
ATOM 892 C C . GLU A 1 116 ? 0.100 -11.037 -19.289 1.00 53.72 116 GLU A C 1
ATOM 894 O O . GLU A 1 116 ? 0.916 -10.452 -18.572 1.00 53.72 116 GLU A O 1
ATOM 899 N N . ALA A 1 117 ? -0.983 -10.460 -19.809 1.00 44.84 117 ALA A N 1
ATOM 900 C CA . ALA A 1 117 ? -1.654 -9.261 -19.327 1.00 44.84 117 ALA A CA 1
ATOM 901 C C . ALA A 1 117 ? -3.162 -9.530 -19.365 1.00 44.84 117 ALA A C 1
ATOM 903 O O . ALA A 1 117 ? -3.612 -10.125 -20.373 1.00 44.84 117 ALA A O 1
#

Foldseek 3Di:
DDDDDPDDPDDDPPVVVPPPPPQPPPNFDFPPVPDDDDDDDDDDPDDDPDLVVVVVCVQVVVDDDDHDCVNCVVVVVVVSDDDPPPVDDDGHGDDDDDDPDDPDDPPVVVCVVPVDD